Protein AF-X1NA66-F1 (afdb_monomer_lite)

Structure (mmCIF, N/CA/C/O backbone):
data_AF-X1NA66-F1
#
_entry.id   AF-X1NA66-F1
#
loop_
_atom_site.group_PDB
_atom_site.id
_atom_site.type_symbol
_atom_site.label_atom_id
_atom_site.label_alt_id
_atom_site.label_comp_id
_atom_site.label_asym_id
_atom_site.label_entity_id
_atom_site.label_seq_id
_atom_site.pdbx_PDB_ins_code
_atom_site.Cartn_x
_atom_site.Cartn_y
_atom_site.Cartn_z
_atom_site.occupancy
_atom_site.B_iso_or_equiv
_atom_site.auth_seq_id
_atom_site.auth_comp_id
_atom_site.auth_asym_id
_atom_site.auth_atom_id
_atom_site.pdbx_PDB_model_num
ATOM 1 N N . SER A 1 1 ? 13.150 -11.182 -13.756 1.00 59.06 1 SER A N 1
ATOM 2 C CA . SER A 1 1 ? 11.764 -10.980 -13.288 1.00 59.06 1 SER A CA 1
ATOM 3 C C . SER A 1 1 ? 11.403 -9.507 -13.415 1.00 59.06 1 SER A C 1
ATOM 5 O O . SER A 1 1 ? 12.248 -8.655 -13.150 1.00 59.06 1 SER A O 1
ATOM 7 N N . MET A 1 2 ? 10.195 -9.202 -13.898 1.00 68.19 2 MET A N 1
ATOM 8 C CA . MET A 1 2 ? 9.676 -7.828 -13.938 1.00 68.19 2 MET A CA 1
ATOM 9 C C . MET A 1 2 ? 9.416 -7.377 -12.497 1.00 68.19 2 MET A C 1
ATOM 11 O O . MET A 1 2 ? 8.946 -8.183 -11.693 1.00 68.19 2 MET A O 1
ATOM 15 N N . TYR A 1 3 ? 9.776 -6.140 -12.162 1.00 72.19 3 TYR A N 1
ATOM 16 C CA . TYR A 1 3 ? 9.667 -5.623 -10.798 1.00 72.19 3 TYR A CA 1
ATOM 17 C C . TYR A 1 3 ? 8.354 -4.864 -10.578 1.00 72.19 3 TYR A C 1
ATOM 19 O O . TYR A 1 3 ? 7.896 -4.150 -11.474 1.00 72.19 3 TYR A O 1
ATOM 27 N N . GLY A 1 4 ? 7.770 -5.025 -9.390 1.00 85.69 4 GLY A N 1
ATOM 28 C CA . GLY A 1 4 ? 6.508 -4.422 -8.991 1.00 85.69 4 GLY A CA 1
ATOM 29 C C . GLY A 1 4 ? 6.552 -3.899 -7.558 1.00 85.69 4 GLY A C 1
ATOM 30 O O . GLY A 1 4 ? 7.169 -4.501 -6.679 1.00 85.69 4 GLY A O 1
ATOM 31 N N . ILE A 1 5 ? 5.885 -2.773 -7.324 1.00 89.06 5 ILE A N 1
ATOM 32 C CA . ILE A 1 5 ? 5.639 -2.224 -5.991 1.00 89.06 5 ILE A CA 1
ATOM 33 C C . ILE A 1 5 ? 4.157 -2.024 -5.766 1.00 89.06 5 ILE A C 1
ATOM 35 O O . ILE A 1 5 ? 3.424 -1.599 -6.662 1.00 89.06 5 ILE A O 1
ATOM 39 N N . ALA A 1 6 ? 3.761 -2.235 -4.521 1.00 92.50 6 ALA A N 1
ATOM 40 C CA . ALA A 1 6 ? 2.607 -1.571 -3.960 1.00 92.50 6 ALA A CA 1
ATOM 41 C C . ALA A 1 6 ? 3.093 -0.508 -2.969 1.00 92.50 6 ALA A C 1
ATOM 43 O O . ALA A 1 6 ? 4.093 -0.698 -2.274 1.00 92.50 6 ALA A O 1
ATOM 44 N N . PHE A 1 7 ? 2.409 0.625 -2.901 1.00 93.00 7 PHE A N 1
ATOM 45 C CA . PHE A 1 7 ? 2.719 1.666 -1.929 1.00 93.00 7 PHE A CA 1
ATOM 46 C C . PHE A 1 7 ? 1.456 2.386 -1.483 1.00 93.00 7 PHE A C 1
ATOM 48 O O . PHE A 1 7 ? 0.508 2.550 -2.248 1.00 93.00 7 PHE A O 1
ATOM 55 N N . ALA A 1 8 ? 1.452 2.814 -0.228 1.00 94.12 8 ALA A N 1
ATOM 56 C CA . ALA A 1 8 ? 0.382 3.599 0.354 1.00 94.12 8 ALA A CA 1
ATOM 57 C C . ALA A 1 8 ? 0.768 5.076 0.394 1.00 94.12 8 ALA A C 1
ATOM 59 O O . ALA A 1 8 ? 1.911 5.435 0.694 1.00 94.12 8 ALA A O 1
ATOM 60 N N . THR A 1 9 ? -0.213 5.924 0.130 1.00 93.50 9 THR A N 1
ATOM 61 C CA . THR A 1 9 ? -0.151 7.366 0.330 1.00 93.50 9 THR A CA 1
ATOM 62 C C . THR A 1 9 ? -1.259 7.804 1.287 1.00 93.50 9 THR A C 1
ATOM 64 O O . THR A 1 9 ? -2.084 7.008 1.734 1.00 93.50 9 THR A O 1
ATOM 67 N N . GLU A 1 10 ? -1.328 9.102 1.567 1.00 91.19 10 GLU A N 1
ATOM 68 C CA . GLU A 1 10 ? -2.391 9.710 2.381 1.00 91.19 10 GLU A CA 1
ATOM 69 C C . GLU A 1 10 ? -3.817 9.460 1.861 1.00 91.19 10 GLU A C 1
ATOM 71 O O . GLU A 1 10 ? -4.769 9.584 2.628 1.00 91.19 10 GLU A O 1
ATOM 76 N N . ASN A 1 11 ? -3.984 9.126 0.577 1.00 93.31 11 ASN A N 1
ATOM 77 C CA . ASN A 1 11 ? -5.296 9.006 -0.057 1.00 93.31 11 ASN A CA 1
ATOM 78 C C . ASN A 1 11 ? -5.594 7.631 -0.664 1.00 93.31 11 ASN A C 1
ATOM 80 O O . ASN A 1 11 ? -6.704 7.423 -1.156 1.00 93.31 11 ASN A O 1
ATOM 84 N N . GLY A 1 12 ? -4.657 6.688 -0.667 1.00 95.12 12 GLY A N 1
ATOM 85 C CA . GLY A 1 12 ? -4.918 5.374 -1.241 1.00 95.12 12 GLY A CA 1
ATOM 86 C C . GLY A 1 12 ? -3.736 4.424 -1.215 1.00 95.12 12 GLY A C 1
ATOM 87 O O . GLY A 1 12 ? -2.648 4.767 -0.762 1.00 95.12 12 GLY A O 1
ATOM 88 N N . ILE A 1 13 ? -3.963 3.229 -1.750 1.00 95.75 13 ILE A N 1
ATOM 89 C CA . ILE A 1 13 ? -2.901 2.278 -2.087 1.00 95.75 13 ILE A CA 1
ATOM 90 C C . ILE A 1 13 ? -2.802 2.228 -3.604 1.00 95.75 13 ILE A C 1
ATOM 92 O O . ILE A 1 13 ? -3.812 2.252 -4.314 1.00 95.75 13 ILE A O 1
ATOM 96 N N . TYR A 1 14 ? -1.574 2.182 -4.091 1.00 95.38 14 TYR A N 1
ATOM 97 C CA . TYR A 1 14 ? -1.226 2.229 -5.496 1.00 95.38 14 TYR A CA 1
ATOM 98 C C . TYR A 1 14 ? -0.339 1.043 -5.853 1.00 95.38 14 TYR A C 1
ATOM 100 O O . TYR A 1 14 ? 0.474 0.602 -5.044 1.00 95.38 14 TYR A O 1
ATOM 108 N N . ALA A 1 15 ? -0.474 0.570 -7.087 1.00 94.50 15 ALA A N 1
ATOM 109 C CA . ALA A 1 15 ? 0.391 -0.423 -7.701 1.00 94.50 15 ALA A CA 1
ATOM 110 C C . ALA A 1 15 ? 1.192 0.205 -8.846 1.00 94.50 15 ALA A C 1
ATOM 112 O O . ALA A 1 15 ? 0.677 1.030 -9.608 1.00 94.50 15 ALA A O 1
ATOM 113 N N . TRP A 1 16 ? 2.443 -0.213 -9.002 1.00 92.62 16 TRP A N 1
ATOM 114 C CA . TRP A 1 16 ? 3.280 0.133 -10.147 1.00 92.62 16 TRP A CA 1
ATOM 115 C C . TRP A 1 16 ? 4.205 -1.033 -10.509 1.00 92.62 16 TRP A C 1
ATOM 117 O O . TRP A 1 16 ? 4.652 -1.767 -9.634 1.00 92.62 16 TRP A O 1
ATOM 127 N N . TYR A 1 17 ? 4.519 -1.193 -11.791 1.00 89.56 17 TYR A N 1
ATOM 128 C CA . TYR A 1 17 ? 5.513 -2.144 -12.293 1.00 89.56 17 TYR A CA 1
ATOM 129 C C . TYR A 1 17 ? 6.201 -1.578 -13.540 1.00 89.56 17 TYR A C 1
ATOM 131 O O . TYR A 1 17 ? 5.682 -0.647 -14.145 1.00 89.56 17 TYR A O 1
ATOM 139 N N . GLU A 1 18 ? 7.340 -2.147 -13.950 1.00 79.38 18 GLU A N 1
ATOM 140 C CA . GLU A 1 18 ? 8.254 -1.573 -14.968 1.00 79.38 18 GLU A CA 1
ATOM 141 C C . GLU A 1 18 ? 7.643 -1.188 -16.331 1.00 79.38 18 GLU A C 1
ATOM 143 O O . GLU A 1 18 ? 8.247 -0.406 -17.057 1.00 79.38 18 GLU A O 1
ATOM 148 N N . ASN A 1 19 ? 6.443 -1.664 -16.666 1.00 83.06 19 ASN A N 1
ATOM 149 C CA . ASN A 1 19 ? 5.750 -1.336 -17.918 1.00 83.06 19 ASN A CA 1
ATOM 150 C C . ASN A 1 19 ? 4.552 -0.385 -17.733 1.00 83.06 19 ASN A C 1
ATOM 152 O O . ASN A 1 19 ? 3.835 -0.103 -18.692 1.00 83.06 19 ASN A O 1
ATOM 156 N N . LEU A 1 20 ? 4.299 0.092 -16.513 1.00 85.56 20 LEU A N 1
ATOM 157 C CA . LEU A 1 20 ? 3.304 1.125 -16.242 1.00 85.56 20 LEU A CA 1
ATOM 158 C C . LEU A 1 20 ? 3.953 2.503 -16.343 1.00 85.56 20 LEU A C 1
ATOM 160 O O . LEU A 1 20 ? 4.886 2.820 -15.609 1.00 85.56 20 LEU A O 1
ATOM 164 N N . SER A 1 21 ? 3.401 3.365 -17.195 1.00 84.88 21 SER A N 1
ATOM 165 C CA . SER A 1 21 ? 3.846 4.760 -17.308 1.00 84.88 21 SER A CA 1
ATOM 166 C C . SER A 1 21 ? 3.556 5.581 -16.048 1.00 84.88 21 SER A C 1
ATOM 168 O O . SER A 1 21 ? 4.287 6.517 -15.740 1.00 84.88 21 SER A O 1
ATOM 170 N N . LYS A 1 22 ? 2.506 5.223 -15.299 1.00 90.31 22 LYS A N 1
ATOM 171 C CA . LYS A 1 22 ? 2.127 5.858 -14.033 1.00 90.31 22 LYS A CA 1
ATOM 172 C C . LYS A 1 22 ? 1.569 4.840 -13.036 1.00 90.31 22 LYS A C 1
ATOM 174 O O . LYS A 1 22 ? 0.997 3.835 -13.465 1.00 90.31 22 LYS A O 1
ATOM 179 N N . PRO A 1 23 ? 1.692 5.084 -11.720 1.00 93.06 23 PRO A N 1
ATOM 180 C CA . PRO A 1 23 ? 1.052 4.244 -10.714 1.00 93.06 23 PRO A CA 1
ATOM 181 C C . PRO A 1 23 ? -0.473 4.207 -10.876 1.00 93.06 23 PRO A C 1
ATOM 183 O O . PRO A 1 23 ? -1.104 5.220 -11.185 1.00 93.06 23 PRO A O 1
ATOM 186 N N . ARG A 1 24 ? -1.072 3.043 -10.626 1.00 94.81 24 ARG A N 1
ATOM 187 C CA . ARG A 1 24 ? -2.524 2.822 -10.640 1.00 94.81 24 ARG A CA 1
ATOM 188 C C . ARG A 1 24 ? -3.045 2.776 -9.207 1.00 94.81 24 ARG A C 1
ATOM 190 O O . ARG A 1 24 ? -2.520 2.008 -8.409 1.00 94.81 24 ARG A O 1
ATOM 197 N N . LYS A 1 25 ? -4.074 3.564 -8.879 1.00 94.88 25 LYS A N 1
ATOM 198 C CA . LYS A 1 25 ? -4.757 3.483 -7.576 1.00 94.88 25 LYS A CA 1
ATOM 199 C C . LYS A 1 25 ? -5.559 2.179 -7.525 1.00 94.88 25 LYS A C 1
ATOM 201 O O . LYS A 1 25 ? -6.388 1.963 -8.401 1.00 94.88 25 LYS A O 1
ATOM 206 N N . ILE A 1 26 ? -5.290 1.339 -6.532 1.00 94.81 26 ILE A N 1
ATOM 207 C CA . ILE A 1 26 ? -5.959 0.042 -6.317 1.00 94.81 26 ILE A CA 1
ATOM 208 C C . ILE A 1 26 ? -6.835 0.045 -5.059 1.00 94.81 26 ILE A C 1
ATOM 210 O O . ILE A 1 26 ? -7.681 -0.821 -4.886 1.00 94.81 26 ILE A O 1
ATOM 214 N N . PHE A 1 27 ? -6.669 1.043 -4.188 1.00 94.56 27 PHE A N 1
ATOM 215 C CA . PHE A 1 27 ? -7.509 1.228 -3.010 1.00 94.56 27 PHE A CA 1
ATOM 216 C C . PHE A 1 27 ? -7.708 2.710 -2.704 1.00 94.56 27 PHE A C 1
ATOM 218 O O . PHE A 1 27 ? -6.756 3.493 -2.772 1.00 94.56 27 PHE A O 1
ATOM 225 N N . ASP A 1 28 ? -8.932 3.095 -2.342 1.00 93.31 28 ASP A N 1
ATOM 226 C CA . ASP A 1 28 ? -9.291 4.475 -2.018 1.00 93.31 28 ASP A CA 1
ATOM 227 C C . ASP A 1 28 ? -9.535 4.657 -0.513 1.00 93.31 28 ASP A C 1
ATOM 229 O O . ASP A 1 28 ? -10.497 4.130 0.041 1.00 93.31 28 ASP A O 1
ATOM 233 N N . LEU A 1 29 ? -8.670 5.436 0.144 1.00 91.31 29 LEU A N 1
ATOM 234 C CA . LEU A 1 29 ? -8.791 5.777 1.567 1.00 91.31 29 LEU A CA 1
ATOM 235 C C . LEU A 1 29 ? -9.731 6.962 1.814 1.00 91.31 29 LEU A C 1
ATOM 237 O O . LEU A 1 29 ? -10.155 7.180 2.947 1.00 91.31 29 LEU A O 1
ATOM 241 N N . GLU A 1 30 ? -10.055 7.761 0.795 1.00 86.25 30 GLU A N 1
ATOM 242 C CA . GLU A 1 30 ? -10.844 8.989 0.977 1.00 86.25 30 GLU A CA 1
ATOM 243 C C . GLU A 1 30 ? -12.346 8.713 1.155 1.00 86.25 30 GLU A C 1
ATOM 245 O O . GLU A 1 30 ? -13.118 9.622 1.478 1.00 86.25 30 GLU A O 1
ATOM 250 N N . ARG A 1 31 ? -12.764 7.451 1.001 1.00 79.31 31 ARG A N 1
ATOM 251 C CA . ARG A 1 31 ? -14.160 7.006 1.046 1.00 79.31 31 ARG A CA 1
ATOM 252 C C . ARG A 1 31 ? -14.383 5.939 2.121 1.00 79.31 31 ARG A C 1
ATOM 254 O O . ARG A 1 31 ? -13.483 5.198 2.506 1.00 79.31 31 ARG A O 1
ATOM 261 N N . GLY A 1 32 ? -15.625 5.849 2.597 1.00 83.94 32 GLY A N 1
ATOM 262 C CA . GLY A 1 32 ? -16.059 4.800 3.523 1.00 83.94 32 GLY A CA 1
ATOM 263 C C . GLY A 1 32 ? -15.383 4.851 4.898 1.00 83.94 32 GLY A C 1
ATOM 264 O O . GLY A 1 32 ? -14.976 5.910 5.380 1.00 83.94 32 GLY A O 1
ATOM 265 N N . LYS A 1 33 ? -15.276 3.685 5.547 1.00 89.69 33 LYS A N 1
ATOM 266 C CA . LYS A 1 33 ? -14.807 3.549 6.940 1.00 89.69 33 LYS A CA 1
ATOM 267 C C . LYS A 1 33 ? -13.330 3.901 7.160 1.00 89.69 33 LYS A C 1
ATOM 269 O O . LYS A 1 33 ? -12.905 4.098 8.296 1.00 89.69 33 LYS A O 1
ATOM 274 N N . PHE A 1 34 ? -12.552 3.996 6.084 1.00 92.44 34 PHE A N 1
ATOM 275 C CA . PHE A 1 34 ? -11.129 4.327 6.137 1.00 92.44 34 PHE A CA 1
ATOM 276 C C . PHE A 1 34 ? -10.847 5.820 5.965 1.00 92.44 34 PHE A C 1
ATOM 278 O O . PHE A 1 34 ? -9.694 6.243 6.043 1.00 92.44 34 PHE A O 1
ATOM 285 N N . ARG A 1 35 ? -11.888 6.642 5.798 1.00 89.81 35 ARG A N 1
ATOM 286 C CA . ARG A 1 35 ? -11.740 8.092 5.694 1.00 89.81 35 ARG A CA 1
ATOM 287 C C . ARG A 1 35 ? -10.966 8.641 6.898 1.00 89.81 35 ARG A C 1
ATOM 289 O O . ARG A 1 35 ? -11.320 8.373 8.044 1.00 89.81 35 ARG A O 1
ATOM 296 N N . ARG A 1 36 ? -9.926 9.443 6.627 1.00 87.00 36 ARG A N 1
ATOM 297 C CA . ARG A 1 36 ? -8.985 10.026 7.616 1.00 87.00 36 ARG A CA 1
ATOM 298 C C . ARG A 1 36 ? -8.100 9.010 8.351 1.00 87.00 36 ARG A C 1
ATOM 300 O O . ARG A 1 36 ? -7.363 9.402 9.254 1.00 87.00 36 ARG A O 1
ATOM 307 N N . LYS A 1 37 ? -8.147 7.724 7.999 1.00 90.12 37 LYS A N 1
ATOM 308 C CA . LYS A 1 37 ? -7.188 6.742 8.508 1.00 90.12 37 LYS A CA 1
ATOM 309 C C . LYS A 1 37 ? -5.859 6.896 7.775 1.00 90.12 37 LYS A C 1
ATOM 311 O O . LYS A 1 37 ? -5.819 7.273 6.607 1.00 90.12 37 LYS A O 1
ATOM 316 N N . ARG A 1 38 ? -4.769 6.587 8.473 1.00 91.19 38 ARG A N 1
ATOM 317 C CA . ARG A 1 38 ? -3.420 6.560 7.910 1.00 91.19 38 ARG A CA 1
ATOM 318 C C . ARG A 1 38 ? -2.959 5.116 7.826 1.00 91.19 38 ARG A C 1
ATOM 320 O O . ARG A 1 38 ? -2.963 4.418 8.839 1.00 91.19 38 ARG A O 1
ATOM 327 N N . ILE A 1 39 ? -2.522 4.700 6.642 1.00 93.31 39 ILE A N 1
ATOM 328 C CA . ILE A 1 39 ? -1.858 3.409 6.479 1.00 93.31 39 ILE A CA 1
ATOM 329 C C . ILE A 1 39 ? -0.454 3.511 7.066 1.00 93.31 39 ILE A C 1
ATOM 331 O O . ILE A 1 39 ? 0.328 4.371 6.654 1.00 93.31 39 ILE A O 1
ATOM 335 N N . THR A 1 40 ? -0.161 2.650 8.037 1.00 91.31 40 THR A N 1
ATOM 336 C CA . THR A 1 40 ? 1.133 2.585 8.736 1.00 91.31 40 THR A CA 1
ATOM 337 C C . THR A 1 40 ? 2.042 1.485 8.203 1.00 91.31 40 THR A C 1
ATOM 339 O O . THR A 1 40 ? 3.210 1.419 8.574 1.00 91.31 40 THR A O 1
ATOM 342 N N . GLY A 1 41 ? 1.535 0.629 7.320 1.00 91.12 41 GLY A N 1
ATOM 343 C CA . GLY A 1 41 ? 2.310 -0.475 6.791 1.00 91.12 41 GLY A CA 1
ATOM 344 C C . GLY A 1 41 ? 1.590 -1.236 5.686 1.00 91.12 41 GLY A C 1
ATOM 345 O O . GLY A 1 41 ? 0.367 -1.157 5.550 1.00 91.12 41 GLY A O 1
ATOM 346 N N . LEU A 1 42 ? 2.377 -1.927 4.866 1.00 92.94 42 LEU A N 1
ATOM 347 C CA . LEU A 1 42 ? 1.931 -2.634 3.671 1.00 92.94 42 LEU A CA 1
ATOM 348 C C . LEU A 1 42 ? 2.800 -3.883 3.492 1.00 92.94 42 LEU A C 1
ATOM 350 O O . LEU A 1 42 ? 4.022 -3.808 3.613 1.00 92.94 42 LEU A O 1
ATOM 354 N N . ALA A 1 43 ? 2.181 -5.026 3.216 1.00 90.31 43 ALA A N 1
ATOM 355 C CA . ALA A 1 43 ? 2.882 -6.290 3.009 1.00 90.31 43 ALA A CA 1
ATOM 356 C C . ALA A 1 43 ? 2.079 -7.216 2.091 1.00 90.31 43 ALA A C 1
ATOM 358 O O . ALA A 1 43 ? 0.880 -7.039 1.908 1.00 90.31 43 ALA A O 1
ATOM 359 N N . LEU A 1 44 ? 2.741 -8.217 1.527 1.00 87.00 44 LEU A N 1
ATOM 360 C CA . LEU A 1 44 ? 2.159 -9.290 0.737 1.00 87.00 44 LEU A CA 1
ATOM 361 C C . LEU A 1 44 ? 2.268 -10.624 1.498 1.00 87.00 44 LEU A C 1
ATOM 363 O O . LEU A 1 44 ? 3.296 -11.304 1.500 1.00 87.00 44 LEU A O 1
ATOM 367 N N . VAL A 1 45 ? 1.171 -11.039 2.115 1.00 83.81 45 VAL A N 1
ATOM 368 C CA . VAL A 1 45 ? 1.128 -12.252 2.940 1.00 83.81 45 VAL A CA 1
ATOM 369 C C . VAL A 1 45 ? 0.318 -13.310 2.210 1.00 83.81 45 VAL A C 1
ATOM 371 O O . VAL A 1 45 ? -0.820 -13.050 1.837 1.00 83.81 45 VAL A O 1
ATOM 374 N N . GLU A 1 46 ? 0.915 -14.481 1.968 1.00 83.81 46 GLU A N 1
ATOM 375 C CA . GLU A 1 46 ? 0.249 -15.618 1.299 1.00 83.81 46 GLU A CA 1
ATOM 376 C C . GLU A 1 46 ? -0.427 -15.235 -0.029 1.00 83.81 46 GLU A C 1
ATOM 378 O O . GLU A 1 46 ? -1.501 -15.710 -0.387 1.00 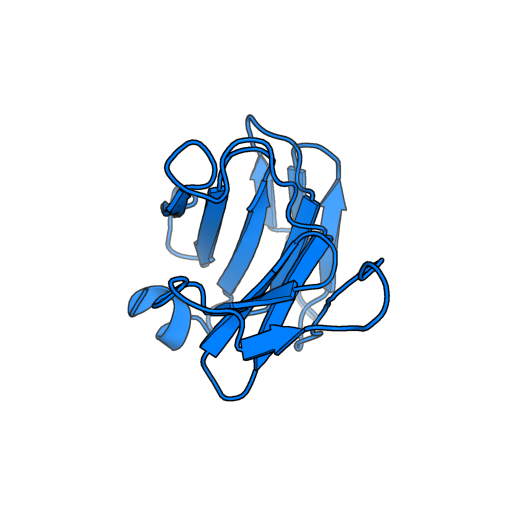83.81 46 GLU A O 1
ATOM 383 N N . GLY A 1 47 ? 0.206 -14.319 -0.761 1.00 84.75 47 GLY A N 1
ATOM 384 C CA . GLY A 1 47 ? -0.301 -13.828 -2.032 1.00 84.75 47 GLY A CA 1
ATOM 385 C C . GLY A 1 47 ? -1.464 -12.831 -1.946 1.00 84.75 47 GLY A C 1
ATOM 386 O O . GLY A 1 47 ? -2.104 -12.550 -2.955 1.00 84.75 47 GLY A O 1
ATOM 387 N N . LYS A 1 48 ? -1.728 -12.269 -0.768 1.00 89.06 48 LYS A N 1
ATOM 388 C CA . LYS A 1 48 ? -2.720 -11.211 -0.564 1.00 89.06 48 LYS A CA 1
ATOM 389 C C . LYS A 1 48 ? -2.023 -9.925 -0.175 1.00 89.06 48 LYS A C 1
ATOM 391 O O . LYS A 1 48 ? -1.173 -9.925 0.721 1.00 89.06 48 LYS A O 1
ATOM 396 N N . LEU A 1 49 ? -2.383 -8.824 -0.827 1.00 92.62 49 LEU A N 1
ATOM 397 C CA . LEU A 1 49 ? -1.876 -7.524 -0.418 1.00 92.62 49 LEU A CA 1
ATOM 398 C C . LEU A 1 49 ? -2.640 -7.074 0.830 1.00 92.62 49 LEU A C 1
ATOM 400 O O . LEU A 1 49 ? -3.865 -6.956 0.822 1.00 92.62 49 LEU A O 1
ATOM 404 N N . VAL A 1 50 ? -1.912 -6.820 1.912 1.00 94.62 50 VAL A N 1
ATOM 405 C CA . VAL A 1 50 ? -2.475 -6.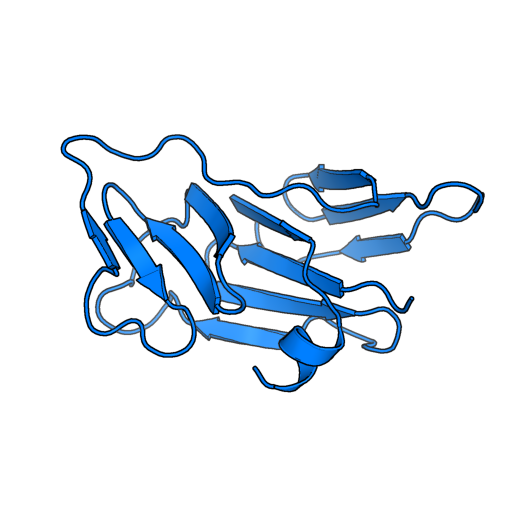400 3.194 1.00 94.62 50 VAL A CA 1
ATOM 406 C C . VAL A 1 50 ? -1.912 -5.055 3.621 1.00 94.62 50 VAL A C 1
ATOM 408 O O . VAL A 1 50 ? -0.751 -4.735 3.361 1.00 94.62 50 VAL A O 1
ATOM 411 N N . PHE A 1 51 ? -2.731 -4.265 4.308 1.00 95.12 51 PHE A N 1
ATOM 412 C CA . PHE A 1 51 ? -2.337 -2.975 4.862 1.00 95.12 51 PHE A CA 1
ATOM 413 C C . PHE A 1 51 ? -2.729 -2.865 6.330 1.00 95.12 51 PHE A C 1
ATOM 415 O O . PHE A 1 51 ? -3.763 -3.385 6.748 1.00 95.12 51 PHE A O 1
ATOM 422 N N . SER A 1 52 ? -1.920 -2.151 7.109 1.00 94.50 52 SER A N 1
ATOM 423 C CA . SER A 1 52 ? -2.233 -1.837 8.501 1.00 94.50 52 SER A CA 1
ATOM 424 C C . SER A 1 52 ? -2.719 -0.403 8.659 1.00 94.50 52 SER A C 1
ATOM 426 O O . SER A 1 52 ? -2.156 0.533 8.087 1.00 94.50 52 SER A O 1
ATOM 428 N N . THR A 1 53 ? -3.738 -0.210 9.491 1.00 93.06 53 THR A N 1
ATOM 429 C CA . THR A 1 53 ? -4.191 1.109 9.946 1.00 93.06 53 THR A CA 1
ATOM 430 C C . THR A 1 53 ? -4.558 1.044 11.425 1.00 93.06 53 THR A C 1
ATOM 432 O O . THR A 1 53 ? -5.423 0.272 11.837 1.00 93.06 53 THR A O 1
ATOM 435 N N . GLY A 1 54 ? -3.930 1.886 12.248 1.00 90.06 54 GLY A N 1
ATOM 436 C CA . GLY A 1 54 ? -4.103 1.817 13.699 1.00 90.06 54 GLY A CA 1
ATOM 437 C C . GLY A 1 54 ? -3.635 0.462 14.232 1.00 90.06 54 GLY A C 1
ATOM 438 O O . GLY A 1 54 ? -2.455 0.141 14.124 1.00 90.06 54 GLY A O 1
ATOM 439 N N . ARG A 1 55 ? -4.550 -0.325 14.802 1.00 91.50 55 ARG A N 1
ATOM 440 C CA . ARG A 1 55 ? -4.273 -1.658 15.370 1.00 91.50 55 ARG A CA 1
ATOM 441 C C . ARG A 1 55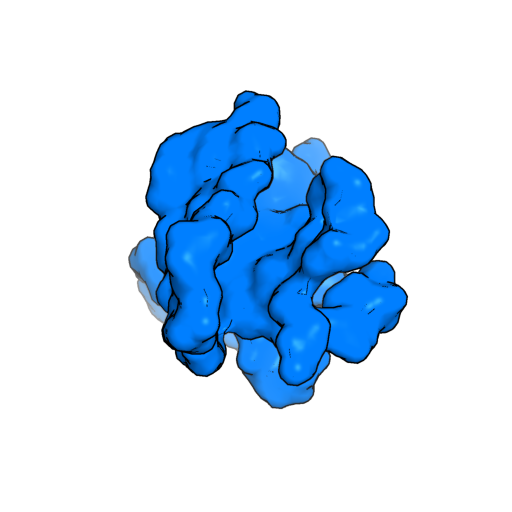 ? -4.699 -2.823 14.469 1.00 91.50 55 ARG A C 1
ATOM 443 O O . ARG A 1 55 ? -4.570 -3.974 14.862 1.00 91.50 55 ARG A O 1
ATOM 450 N N . GLU A 1 56 ? -5.249 -2.529 13.297 1.00 95.06 56 GLU A N 1
ATOM 451 C CA . GLU A 1 56 ? -5.931 -3.504 12.446 1.00 95.06 56 GLU A CA 1
ATOM 452 C C . GLU A 1 56 ? -5.162 -3.721 11.143 1.00 95.06 56 GLU A C 1
ATOM 454 O O . GLU A 1 56 ? -4.582 -2.779 10.592 1.00 95.06 56 GLU A O 1
ATOM 459 N N . ILE A 1 57 ? -5.188 -4.957 10.647 1.00 94.12 57 ILE A N 1
ATOM 460 C CA . ILE A 1 57 ? -4.648 -5.360 9.347 1.00 94.12 57 ILE A CA 1
ATOM 461 C C . ILE A 1 57 ? -5.813 -5.791 8.462 1.00 94.12 57 ILE A C 1
ATOM 463 O O . ILE A 1 57 ? -6.629 -6.611 8.871 1.00 94.12 57 ILE A O 1
ATOM 467 N N . TYR A 1 58 ? -5.869 -5.265 7.244 1.00 95.50 58 TYR A N 1
ATOM 468 C CA . TYR A 1 58 ? -6.924 -5.519 6.268 1.00 95.50 58 TYR A CA 1
ATOM 469 C C . TYR A 1 58 ? -6.344 -6.064 4.972 1.00 95.50 58 TYR A C 1
ATOM 471 O O . TYR A 1 58 ? -5.235 -5.698 4.583 1.00 95.50 58 TYR A O 1
ATOM 479 N N . GLN A 1 59 ? -7.126 -6.885 4.278 1.00 94.31 59 GLN A N 1
ATOM 480 C CA . GLN A 1 59 ? -6.860 -7.254 2.894 1.00 94.31 59 GLN A CA 1
ATOM 481 C C . GLN A 1 59 ? -7.292 -6.113 1.958 1.00 94.31 59 GLN A C 1
ATOM 483 O O . GLN A 1 59 ? -8.372 -5.553 2.138 1.00 94.31 59 GLN A O 1
ATOM 488 N N . VAL A 1 60 ? -6.475 -5.768 0.958 1.00 93.81 60 VAL A N 1
ATOM 489 C CA . VAL A 1 60 ? -6.785 -4.691 -0.000 1.00 93.81 60 VAL A CA 1
ATOM 490 C C . VAL A 1 60 ? -8.005 -5.029 -0.855 1.00 93.81 60 VAL A C 1
ATOM 492 O O . VAL A 1 60 ? -8.888 -4.191 -1.025 1.00 93.81 60 VAL A O 1
ATOM 495 N N . GLU A 1 61 ? -8.074 -6.258 -1.356 1.00 91.38 61 GLU A N 1
ATOM 496 C CA . GLU A 1 61 ? -9.111 -6.732 -2.276 1.00 91.38 61 GLU A CA 1
ATOM 497 C C . GLU A 1 61 ? -10.465 -6.930 -1.577 1.00 91.38 61 GLU A C 1
ATOM 499 O O . GLU A 1 61 ? -11.514 -6.828 -2.209 1.00 91.38 61 GLU A O 1
ATOM 504 N N . ASN A 1 62 ? -10.460 -7.184 -0.262 1.00 90.88 62 ASN A N 1
ATOM 505 C CA . ASN A 1 62 ? -11.674 -7.318 0.541 1.00 90.88 62 ASN A CA 1
ATOM 506 C C . ASN A 1 62 ? -11.506 -6.696 1.943 1.00 90.88 62 ASN A C 1
ATOM 508 O O . ASN A 1 62 ? -11.270 -7.404 2.924 1.00 90.88 62 ASN A O 1
ATOM 512 N N . PRO A 1 63 ? -11.649 -5.367 2.071 1.00 92.00 63 PRO A N 1
ATOM 513 C CA . PRO A 1 63 ? -11.334 -4.645 3.299 1.00 92.00 63 PRO A CA 1
ATOM 514 C C . PRO A 1 63 ? -12.534 -4.533 4.259 1.00 92.00 63 PRO A C 1
ATOM 516 O O . PRO A 1 63 ? -12.573 -3.624 5.095 1.00 92.00 63 PRO A O 1
ATOM 519 N N . GLN A 1 64 ? -13.547 -5.403 4.144 1.00 91.12 64 GLN A N 1
ATOM 520 C CA . GLN A 1 64 ? -14.785 -5.316 4.937 1.00 91.12 64 GLN A CA 1
ATOM 521 C C . GLN A 1 64 ? -14.560 -5.589 6.425 1.00 91.12 64 GLN A C 1
ATOM 523 O O . GLN A 1 64 ? -15.102 -4.865 7.260 1.00 91.12 64 GLN A O 1
ATOM 528 N N . GLU A 1 65 ? -13.670 -6.519 6.762 1.00 92.44 65 GLU A N 1
ATOM 529 C CA . GLU A 1 65 ? -13.315 -6.880 8.138 1.00 92.44 65 GLU A CA 1
ATOM 530 C C . GLU A 1 65 ? -11.792 -7.009 8.282 1.00 92.44 65 GLU A C 1
ATOM 532 O O . GLU A 1 65 ? -11.105 -7.289 7.292 1.00 92.44 65 GLU A O 1
ATOM 537 N N . PRO A 1 66 ? -11.229 -6.736 9.473 1.00 92.56 66 PRO A N 1
ATOM 538 C CA . PRO A 1 66 ? -9.802 -6.914 9.694 1.00 92.56 66 PRO A CA 1
ATOM 539 C C . PRO A 1 66 ? -9.448 -8.406 9.698 1.00 92.56 66 PRO A C 1
ATOM 541 O O . PRO A 1 66 ? -10.114 -9.209 10.343 1.00 92.56 66 PRO A O 1
ATOM 544 N N . LEU A 1 67 ? -8.352 -8.764 9.030 1.00 91.69 67 LEU A N 1
ATOM 545 C CA . LEU A 1 67 ? -7.751 -10.098 9.115 1.00 91.69 67 LEU A CA 1
ATOM 546 C C . LEU A 1 67 ? -7.169 -10.353 10.508 1.00 91.69 67 LEU A C 1
ATOM 548 O O . LEU A 1 67 ? -7.245 -11.456 11.036 1.00 91.69 67 LEU A O 1
ATOM 552 N N . ILE A 1 68 ? -6.537 -9.322 11.076 1.00 89.88 68 ILE A N 1
ATOM 553 C CA . ILE A 1 68 ? -5.881 -9.365 12.383 1.00 89.88 68 ILE A CA 1
ATOM 554 C C . ILE A 1 68 ? -6.171 -8.050 13.100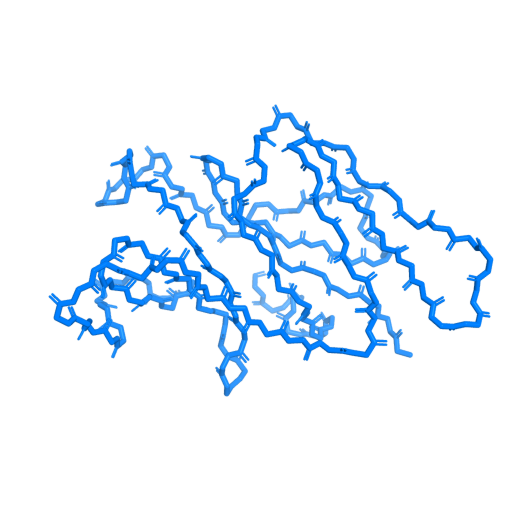 1.00 89.88 68 ILE A C 1
ATOM 556 O O . ILE A 1 68 ? -6.069 -6.971 12.512 1.00 89.88 68 ILE A O 1
ATOM 560 N N . THR A 1 69 ? -6.480 -8.145 14.391 1.00 90.38 69 THR A N 1
ATOM 561 C CA . THR A 1 69 ? -6.545 -7.000 15.302 1.00 90.38 69 THR A CA 1
ATOM 562 C C . THR A 1 69 ? -5.509 -7.200 16.399 1.00 90.38 69 THR A C 1
ATOM 564 O O . THR A 1 69 ? -5.542 -8.200 17.106 1.00 90.38 69 THR A O 1
ATOM 567 N N . SER A 1 70 ? -4.575 -6.263 16.519 1.00 82.12 70 SER A N 1
ATOM 568 C CA . SER A 1 70 ? -3.584 -6.216 17.593 1.00 82.12 70 SER A CA 1
ATOM 569 C C . SER A 1 70 ? -4.150 -5.490 18.817 1.00 82.12 70 SER A C 1
ATOM 571 O O . SER A 1 70 ? -4.991 -4.595 18.691 1.00 82.12 70 SER A O 1
ATOM 573 N N . ASP A 1 71 ? -3.626 -5.795 20.002 1.00 81.62 71 ASP A N 1
ATOM 574 C CA . ASP A 1 71 ? -3.959 -5.073 21.236 1.00 81.62 71 ASP A CA 1
ATOM 575 C C . ASP A 1 71 ? -3.453 -3.621 21.217 1.00 81.62 71 ASP A C 1
ATOM 577 O O . ASP A 1 71 ? -3.968 -2.756 21.929 1.00 81.62 71 ASP A O 1
ATOM 581 N N . ARG A 1 72 ? -2.434 -3.332 20.394 1.00 77.94 72 ARG A N 1
ATOM 582 C CA . ARG A 1 72 ? -1.801 -2.010 20.265 1.00 77.94 72 ARG A CA 1
ATOM 583 C C . ARG A 1 72 ? -1.629 -1.600 18.807 1.00 77.94 72 ARG A C 1
ATOM 585 O O . ARG A 1 72 ? -1.544 -2.438 17.911 1.00 77.94 72 ARG A O 1
ATOM 592 N N . SER A 1 73 ? -1.525 -0.291 18.584 1.00 77.00 73 SER A N 1
ATOM 593 C CA . SER A 1 73 ? -1.273 0.273 17.257 1.00 77.00 73 SER A CA 1
ATOM 594 C C . SER A 1 73 ? 0.030 -0.248 16.650 1.00 77.00 73 SER A C 1
ATOM 596 O O . SER A 1 73 ? 1.082 -0.225 17.292 1.00 77.00 73 SER A O 1
ATOM 598 N N . LEU A 1 74 ? -0.048 -0.667 15.390 1.00 70.69 74 LEU A N 1
ATOM 599 C CA . LEU A 1 74 ? 1.084 -1.133 14.603 1.00 70.69 74 LEU A CA 1
ATOM 600 C C . LEU A 1 74 ? 1.924 0.065 14.151 1.00 70.69 74 LEU A C 1
ATOM 602 O O . LEU A 1 74 ? 1.424 0.954 13.456 1.00 70.69 74 LEU A O 1
ATOM 606 N N . GLN A 1 75 ? 3.199 0.072 14.548 1.00 68.88 75 GLN A N 1
ATOM 607 C CA . GLN A 1 75 ? 4.153 1.136 14.208 1.00 68.88 75 GLN A CA 1
ATOM 608 C C . GLN A 1 75 ? 4.666 1.018 12.768 1.00 68.88 75 GLN A C 1
ATOM 610 O O . GLN A 1 75 ? 4.856 2.031 12.103 1.00 68.88 75 GLN A O 1
ATOM 615 N N . ALA A 1 76 ? 4.860 -0.211 12.283 1.00 68.81 76 ALA A N 1
ATOM 616 C CA . ALA A 1 76 ? 5.241 -0.511 10.909 1.00 68.81 76 ALA A CA 1
ATOM 617 C C . ALA A 1 76 ? 4.792 -1.931 10.530 1.00 68.81 76 ALA A C 1
ATOM 619 O O . ALA A 1 76 ? 4.737 -2.818 11.381 1.00 68.81 76 ALA A O 1
ATOM 620 N N . LEU A 1 77 ? 4.513 -2.142 9.244 1.00 68.56 77 LEU A N 1
ATOM 621 C CA . LEU A 1 77 ? 4.360 -3.456 8.617 1.00 68.56 77 LEU A CA 1
ATOM 622 C C . LEU A 1 77 ? 5.097 -3.400 7.278 1.00 68.56 77 LEU A C 1
ATOM 624 O O . LEU A 1 77 ? 4.836 -2.499 6.478 1.00 68.56 77 LEU A O 1
ATOM 628 N N . ALA A 1 78 ? 6.031 -4.323 7.063 1.00 66.81 78 ALA A N 1
ATOM 629 C CA . ALA A 1 78 ? 6.872 -4.348 5.876 1.00 66.81 78 ALA A CA 1
ATOM 630 C C . ALA A 1 78 ? 7.203 -5.785 5.473 1.00 66.81 78 ALA A C 1
ATOM 632 O O . ALA A 1 78 ? 7.308 -6.675 6.316 1.00 66.81 78 ALA A O 1
ATOM 633 N N . GLN A 1 79 ? 7.437 -5.978 4.179 1.00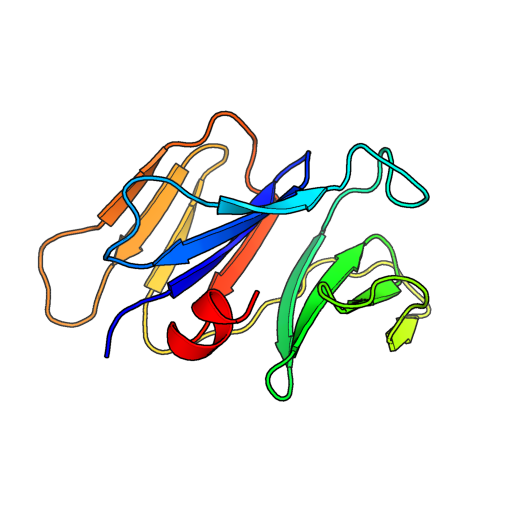 68.56 79 GLN A N 1
ATOM 634 C CA . GLN A 1 79 ? 8.004 -7.198 3.625 1.00 68.56 79 GLN A CA 1
ATOM 635 C C . GLN A 1 79 ? 9.107 -6.842 2.638 1.00 68.56 79 GLN A C 1
ATOM 637 O O . GLN A 1 79 ? 8.946 -5.957 1.795 1.00 68.56 79 GLN A O 1
ATOM 642 N N . SER A 1 80 ? 10.223 -7.557 2.747 1.00 54.97 80 SER A N 1
ATOM 643 C CA . SER A 1 80 ? 11.376 -7.393 1.872 1.00 54.97 80 SER A CA 1
ATOM 644 C C . SER A 1 80 ? 11.358 -8.445 0.767 1.00 54.97 80 SER A C 1
ATOM 646 O O . SER A 1 80 ? 11.108 -9.618 1.033 1.00 54.97 80 SER A O 1
ATOM 648 N N . GLY A 1 81 ? 11.646 -8.017 -0.461 1.00 65.75 81 GLY A N 1
ATOM 649 C CA . GLY A 1 81 ? 11.948 -8.891 -1.598 1.00 65.75 81 GLY A CA 1
ATOM 650 C C . GLY A 1 81 ? 13.412 -8.749 -2.029 1.00 65.75 81 GLY A C 1
ATOM 651 O O . GLY A 1 81 ? 14.243 -8.269 -1.261 1.00 65.75 81 GLY A O 1
ATOM 652 N N . ASP A 1 82 ? 13.715 -9.101 -3.282 1.00 67.00 82 ASP A N 1
ATOM 653 C CA . ASP A 1 82 ? 15.088 -9.144 -3.830 1.00 67.00 82 ASP A CA 1
ATOM 654 C C . ASP A 1 82 ? 15.654 -7.784 -4.298 1.00 67.00 82 ASP A C 1
ATOM 656 O O . ASP A 1 82 ? 16.745 -7.716 -4.869 1.00 67.00 82 ASP A O 1
ATOM 660 N N . SER A 1 83 ? 14.912 -6.685 -4.137 1.00 64.56 83 SER A N 1
ATOM 661 C CA . SER A 1 83 ? 15.310 -5.342 -4.596 1.00 64.56 83 SER A CA 1
ATOM 662 C C . SER A 1 83 ? 15.323 -4.335 -3.452 1.00 64.56 83 SER A C 1
ATOM 664 O O . SER A 1 83 ? 14.481 -4.399 -2.559 1.00 64.56 83 SER A O 1
ATOM 666 N N . LEU A 1 84 ? 16.258 -3.377 -3.509 1.00 73.88 84 LEU A N 1
ATOM 667 C CA . LEU A 1 84 ? 16.306 -2.270 -2.558 1.00 73.88 84 LEU A CA 1
ATOM 668 C C . LEU A 1 84 ? 15.342 -1.171 -3.009 1.00 73.88 84 LEU A C 1
ATOM 670 O O . LEU A 1 84 ? 15.465 -0.625 -4.111 1.00 73.88 84 LEU A O 1
ATOM 674 N N . VAL A 1 85 ? 14.397 -0.846 -2.134 1.00 76.19 85 VAL A N 1
ATOM 675 C CA . VAL A 1 85 ? 13.346 0.143 -2.376 1.00 76.19 85 VAL A CA 1
ATOM 676 C C . VAL A 1 85 ? 13.435 1.208 -1.305 1.00 76.19 85 VAL A C 1
ATOM 678 O O . VAL A 1 85 ? 13.420 0.888 -0.117 1.00 76.19 85 VAL A O 1
ATOM 681 N N . GLY A 1 86 ? 13.512 2.465 -1.723 1.00 78.25 86 GLY A N 1
ATOM 682 C CA . GLY A 1 86 ? 13.456 3.605 -0.823 1.00 78.25 86 GLY A CA 1
ATOM 683 C C . GLY A 1 86 ? 12.258 4.486 -1.131 1.00 78.25 86 GLY A C 1
ATOM 684 O O . GLY A 1 86 ? 11.913 4.703 -2.293 1.00 78.25 86 GLY A O 1
ATOM 685 N N . ALA A 1 87 ? 11.640 5.013 -0.079 1.00 80.56 87 ALA A N 1
ATOM 686 C CA . ALA A 1 87 ? 10.647 6.068 -0.179 1.00 80.56 87 ALA A CA 1
ATOM 687 C C . ALA A 1 87 ? 11.126 7.299 0.593 1.00 80.56 87 ALA A C 1
ATOM 689 O O . ALA A 1 87 ? 11.487 7.221 1.765 1.00 80.56 87 ALA A O 1
ATOM 690 N N . GLU A 1 88 ? 11.107 8.433 -0.089 1.00 83.44 88 GLU A N 1
ATOM 691 C CA . GLU A 1 88 ? 11.116 9.768 0.500 1.00 83.44 88 GLU A CA 1
ATOM 692 C C . GLU A 1 88 ? 9.669 10.277 0.533 1.00 83.44 88 GLU A C 1
ATOM 694 O O . GLU A 1 88 ? 8.771 9.618 0.003 1.00 83.44 88 GLU A O 1
ATOM 699 N N . GLU A 1 89 ? 9.417 11.455 1.118 1.00 82.94 89 GLU A N 1
ATOM 700 C CA . GLU A 1 89 ? 8.042 11.932 1.308 1.00 82.94 89 GLU A CA 1
ATOM 701 C C . GLU A 1 89 ? 7.194 11.812 0.040 1.00 82.94 89 GLU A C 1
ATOM 703 O O . GLU A 1 89 ? 6.141 11.203 0.096 1.00 82.94 89 GLU A O 1
ATOM 708 N N . ARG A 1 90 ? 7.648 12.308 -1.114 1.00 87.81 90 ARG A N 1
ATOM 709 C CA . ARG A 1 90 ? 6.859 12.332 -2.364 1.00 87.81 90 ARG A CA 1
ATOM 710 C C . ARG A 1 90 ? 7.551 11.649 -3.541 1.00 87.81 90 ARG A C 1
ATOM 712 O O . ARG A 1 90 ? 7.335 11.991 -4.703 1.00 87.81 90 ARG A O 1
ATOM 719 N N . LYS A 1 91 ? 8.434 10.704 -3.241 1.00 88.88 91 LYS A N 1
ATOM 720 C CA . LYS A 1 91 ? 9.288 10.064 -4.237 1.00 88.88 91 LYS A CA 1
ATOM 721 C C . LYS A 1 91 ? 9.593 8.643 -3.809 1.00 88.88 91 LYS A C 1
ATOM 723 O O . LYS A 1 91 ? 9.949 8.403 -2.662 1.00 88.88 91 LYS A O 1
ATOM 728 N N . ILE A 1 92 ? 9.508 7.718 -4.752 1.00 85.00 92 ILE A N 1
ATOM 729 C CA . ILE A 1 92 ? 9.976 6.346 -4.573 1.00 85.00 92 ILE A CA 1
ATOM 730 C C . ILE A 1 92 ? 11.131 6.133 -5.532 1.00 85.00 92 ILE A C 1
ATOM 732 O O . ILE A 1 92 ? 11.055 6.519 -6.697 1.00 85.00 92 ILE A O 1
ATOM 736 N N . TRP A 1 93 ? 12.197 5.512 -5.053 1.00 86.00 93 TRP A N 1
ATOM 737 C CA . TRP A 1 93 ? 13.294 5.080 -5.896 1.00 86.00 93 TRP A CA 1
ATOM 738 C C . TRP A 1 93 ? 13.579 3.598 -5.700 1.00 86.00 93 TRP A C 1
ATOM 740 O O . TRP A 1 93 ? 13.406 3.030 -4.622 1.00 86.00 93 TRP A O 1
ATOM 750 N N . ILE A 1 94 ? 13.996 2.960 -6.786 1.00 83.38 94 ILE A N 1
ATOM 751 C CA . ILE A 1 94 ? 14.210 1.520 -6.860 1.00 83.38 94 ILE A CA 1
ATOM 752 C C . ILE A 1 94 ? 15.608 1.298 -7.420 1.00 83.38 94 ILE A C 1
ATOM 754 O O . ILE A 1 94 ? 15.904 1.719 -8.544 1.00 83.38 94 ILE A O 1
ATOM 758 N N . LYS A 1 95 ? 16.456 0.616 -6.644 1.00 80.25 95 LYS A N 1
ATOM 759 C CA . LYS A 1 95 ? 17.800 0.216 -7.062 1.00 80.25 95 LYS A CA 1
ATOM 760 C C . LYS A 1 95 ? 17.880 -1.303 -7.160 1.00 80.25 95 LYS A C 1
ATOM 762 O O . LYS A 1 95 ? 17.666 -2.022 -6.184 1.00 80.25 95 LYS A O 1
ATOM 767 N N . LYS A 1 96 ? 18.207 -1.792 -8.355 1.00 73.69 96 LYS A N 1
ATOM 768 C CA . LYS A 1 96 ? 18.369 -3.223 -8.621 1.00 73.69 96 LYS A CA 1
ATOM 769 C C . LYS A 1 96 ? 19.813 -3.654 -8.412 1.00 73.69 96 LYS A C 1
ATOM 771 O O . LYS A 1 96 ? 20.749 -2.931 -8.746 1.00 73.69 96 LYS A O 1
ATOM 776 N N . LYS A 1 97 ? 19.991 -4.879 -7.923 1.00 69.75 97 LYS A N 1
ATOM 777 C CA . LYS A 1 97 ? 21.299 -5.535 -7.916 1.00 69.75 97 LYS A CA 1
ATOM 778 C C . LYS A 1 97 ? 21.761 -5.739 -9.367 1.00 69.75 97 LYS A C 1
ATOM 780 O O . LYS A 1 97 ? 21.013 -6.284 -10.173 1.00 69.75 97 LYS A O 1
ATOM 785 N N . GLY A 1 98 ? 22.970 -5.283 -9.698 1.00 70.75 98 GLY A N 1
ATOM 786 C CA . GLY A 1 98 ? 23.567 -5.459 -11.029 1.00 70.75 98 GLY A CA 1
ATOM 787 C C . GLY A 1 98 ? 23.035 -4.532 -12.131 1.00 70.75 98 GLY A C 1
ATOM 788 O O . GLY A 1 98 ? 23.300 -4.790 -13.300 1.00 70.75 98 GLY A O 1
ATOM 789 N N . ARG A 1 99 ? 22.286 -3.471 -11.795 1.00 70.06 99 ARG A N 1
ATOM 790 C CA . ARG A 1 99 ? 21.984 -2.375 -12.730 1.00 70.06 99 ARG A CA 1
ATOM 791 C C . ARG A 1 99 ? 22.437 -1.044 -12.148 1.00 70.06 99 ARG A C 1
ATOM 793 O O . ARG A 1 99 ? 22.139 -0.750 -10.993 1.00 70.06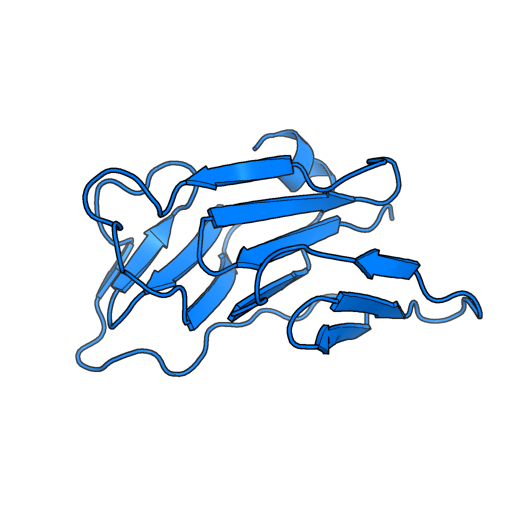 99 ARG A O 1
ATOM 800 N N . ASP A 1 100 ? 23.063 -0.224 -12.984 1.00 68.69 100 ASP A N 1
ATOM 801 C CA . ASP A 1 100 ? 23.503 1.120 -12.592 1.00 68.69 100 ASP A CA 1
ATOM 802 C C . ASP A 1 100 ? 22.351 2.130 -12.565 1.00 68.69 100 ASP A C 1
ATOM 804 O O . ASP A 1 100 ? 22.387 3.110 -11.823 1.00 68.69 100 ASP A O 1
ATOM 808 N N . GLN A 1 101 ? 21.289 1.880 -13.337 1.00 70.38 101 GLN A N 1
ATOM 809 C CA . GLN A 1 101 ? 20.143 2.780 -13.414 1.00 70.38 101 GLN A CA 1
ATOM 810 C C . GLN A 1 101 ? 19.150 2.568 -12.266 1.00 70.38 101 GLN A C 1
ATOM 812 O O . GLN A 1 101 ? 18.623 1.474 -12.047 1.00 70.38 101 GLN A O 1
ATOM 817 N N . GLN A 1 102 ? 18.850 3.670 -11.581 1.00 80.44 102 GLN A N 1
ATOM 818 C CA . GLN A 1 102 ? 17.794 3.790 -10.584 1.00 80.44 102 GLN A CA 1
ATOM 819 C C . GLN A 1 102 ? 16.488 4.212 -11.262 1.00 80.44 102 GLN A C 1
ATOM 821 O O . GLN A 1 102 ? 16.445 5.217 -11.970 1.00 80.44 102 GLN A O 1
ATOM 826 N N . THR A 1 103 ? 15.400 3.489 -11.000 1.00 83.31 103 THR A N 1
ATOM 827 C CA . THR A 1 103 ? 14.060 3.956 -11.387 1.00 83.31 103 THR A CA 1
ATOM 828 C C . THR A 1 103 ? 13.526 4.880 -10.306 1.00 83.31 103 THR A C 1
ATOM 830 O O . THR A 1 103 ? 13.628 4.555 -9.125 1.00 83.31 103 THR A O 1
ATOM 833 N N . THR A 1 104 ? 12.955 6.019 -10.695 1.00 86.88 104 THR A N 1
ATOM 834 C CA . THR A 1 104 ? 12.364 6.986 -9.763 1.00 86.88 104 THR A CA 1
ATOM 835 C C . THR A 1 104 ? 10.927 7.288 -10.167 1.00 86.88 104 THR A C 1
ATOM 837 O O . THR A 1 104 ? 10.649 7.534 -11.337 1.00 86.88 104 THR A O 1
ATOM 840 N N . ILE A 1 105 ? 10.027 7.282 -9.188 1.00 85.94 105 ILE A N 1
ATOM 841 C CA . ILE A 1 105 ? 8.607 7.592 -9.334 1.00 85.94 105 ILE A CA 1
ATOM 842 C C . ILE A 1 105 ? 8.323 8.826 -8.482 1.00 85.94 105 ILE A C 1
ATOM 844 O O . ILE A 1 105 ? 8.524 8.802 -7.266 1.00 85.94 105 ILE A O 1
ATOM 848 N N . PHE A 1 106 ? 7.854 9.895 -9.117 1.00 88.06 106 PHE A N 1
ATOM 849 C CA . PHE A 1 106 ? 7.419 11.112 -8.435 1.00 88.06 106 PHE A CA 1
ATOM 850 C C . PHE A 1 106 ? 5.926 11.043 -8.133 1.00 88.06 106 PHE A C 1
ATOM 852 O O . PHE A 1 106 ? 5.141 10.565 -8.953 1.00 88.06 106 PHE A O 1
ATOM 859 N N . LEU A 1 107 ? 5.541 11.506 -6.946 1.00 87.81 107 LEU A N 1
ATOM 860 C CA . LEU A 1 107 ? 4.183 11.392 -6.428 1.00 87.81 107 LEU A CA 1
ATOM 861 C C . LEU A 1 107 ? 3.671 12.754 -5.964 1.00 87.81 107 LEU A C 1
ATOM 863 O O . LEU A 1 107 ? 4.410 13.574 -5.431 1.00 87.81 107 LEU A O 1
ATOM 867 N N . GLU A 1 108 ? 2.370 12.978 -6.105 1.00 87.75 108 GLU A N 1
ATOM 868 C CA . GLU A 1 108 ? 1.726 14.188 -5.579 1.00 87.75 108 GLU A CA 1
ATOM 869 C C . GLU A 1 108 ? 1.523 14.126 -4.057 1.00 87.75 108 GLU A C 1
ATOM 871 O O . GLU A 1 108 ? 1.445 15.156 -3.384 1.00 87.75 108 GLU A O 1
ATOM 876 N N . LYS A 1 109 ? 1.413 12.911 -3.507 1.00 89.19 109 LYS A N 1
ATOM 877 C CA . LYS A 1 109 ? 1.043 12.640 -2.113 1.00 89.19 109 LYS A CA 1
ATOM 878 C C . LYS A 1 109 ? 2.172 11.974 -1.348 1.00 89.19 109 LYS A C 1
ATOM 880 O O . LYS A 1 109 ? 3.019 11.304 -1.939 1.00 89.19 109 LYS A O 1
ATOM 885 N N . LYS A 1 110 ? 2.149 12.153 -0.023 1.00 90.50 110 LYS A N 1
ATOM 886 C CA . LYS A 1 110 ? 3.168 11.590 0.855 1.00 90.50 110 LYS A CA 1
ATOM 887 C C . LYS A 1 110 ? 3.068 10.064 0.908 1.00 90.50 110 LYS A C 1
ATOM 889 O O . LYS A 1 110 ? 1.976 9.553 1.143 1.00 90.50 110 LYS A O 1
ATOM 894 N N . VAL A 1 111 ? 4.183 9.356 0.730 1.00 87.44 111 VAL A N 1
ATOM 895 C CA . VAL A 1 111 ? 4.288 7.904 0.922 1.00 87.44 111 VAL A CA 1
ATOM 896 C C . VAL A 1 111 ? 4.275 7.593 2.413 1.00 87.44 111 VAL A C 1
ATOM 898 O O . VAL A 1 111 ? 4.992 8.217 3.196 1.00 87.44 111 VAL A O 1
ATOM 901 N N . THR A 1 112 ? 3.458 6.623 2.817 1.00 90.19 112 THR A N 1
ATOM 902 C CA . THR A 1 112 ? 3.339 6.215 4.224 1.00 90.19 112 THR A CA 1
ATOM 903 C C . THR A 1 112 ? 3.726 4.763 4.473 1.00 90.19 112 THR A C 1
ATOM 905 O O . THR A 1 112 ? 4.083 4.438 5.600 1.00 90.19 112 THR A O 1
ATOM 908 N N . ALA A 1 113 ? 3.689 3.912 3.445 1.00 89.31 113 ALA A N 1
ATOM 909 C CA . ALA A 1 113 ? 4.153 2.527 3.491 1.00 89.31 113 ALA A CA 1
ATOM 910 C C . ALA A 1 113 ? 4.461 2.008 2.077 1.00 89.31 113 ALA A C 1
ATOM 912 O O . ALA A 1 113 ? 3.937 2.540 1.096 1.00 89.31 113 ALA A O 1
ATOM 913 N N . LEU A 1 114 ? 5.277 0.958 1.963 1.00 88.25 114 LEU A N 1
ATOM 914 C CA . LEU A 1 114 ? 5.615 0.319 0.688 1.00 88.25 114 LEU A CA 1
ATOM 915 C C . LEU A 1 114 ? 5.843 -1.185 0.859 1.00 88.25 114 LEU A C 1
ATOM 917 O O . LEU A 1 114 ? 6.297 -1.626 1.912 1.00 88.25 114 LEU A O 1
ATOM 921 N N . ALA A 1 115 ? 5.569 -1.946 -0.197 1.00 86.81 115 ALA A N 1
ATOM 922 C CA . ALA A 1 115 ? 5.834 -3.374 -0.284 1.00 86.81 115 ALA A CA 1
ATOM 923 C C . ALA A 1 115 ? 6.376 -3.729 -1.675 1.00 86.81 115 ALA A C 1
ATOM 925 O O . ALA A 1 115 ? 5.873 -3.252 -2.697 1.00 86.81 115 ALA A O 1
ATOM 926 N N . SER A 1 116 ? 7.388 -4.596 -1.715 1.00 82.94 116 SER A N 1
ATOM 927 C CA . SER A 1 116 ? 7.805 -5.257 -2.955 1.00 82.94 116 SER A CA 1
ATOM 928 C C . SER A 1 116 ? 6.815 -6.375 -3.267 1.00 82.94 116 SER A C 1
ATOM 930 O O . SER A 1 116 ? 6.574 -7.228 -2.416 1.00 82.94 116 SER A O 1
ATOM 932 N N . VAL A 1 117 ? 6.257 -6.390 -4.479 1.00 82.31 117 VAL A N 1
ATOM 933 C CA . VAL A 1 117 ? 5.197 -7.336 -4.865 1.00 82.31 117 VAL A CA 1
ATOM 934 C C . VAL A 1 117 ? 5.513 -7.955 -6.231 1.00 82.31 117 VAL A C 1
ATOM 936 O O . VAL A 1 117 ? 5.910 -7.230 -7.150 1.00 82.31 117 VAL A O 1
ATOM 939 N N . PRO A 1 118 ? 5.339 -9.278 -6.422 1.00 83.75 118 PRO A N 1
ATOM 940 C CA . PRO A 1 118 ? 5.466 -9.898 -7.733 1.00 83.75 118 PRO A CA 1
ATOM 941 C C . PRO A 1 118 ? 4.510 -9.274 -8.754 1.00 83.75 118 PRO A C 1
ATOM 943 O O . PRO A 1 118 ? 3.331 -9.053 -8.488 1.00 83.75 118 PRO A O 1
ATOM 946 N N . VAL A 1 119 ? 5.003 -9.021 -9.966 1.00 83.69 119 VAL A N 1
ATOM 947 C CA . VAL A 1 119 ? 4.223 -8.302 -10.988 1.00 83.69 119 VAL A CA 1
ATOM 948 C C . VAL A 1 119 ? 2.958 -9.037 -11.415 1.00 83.69 119 VAL A C 1
ATOM 950 O O . VAL A 1 119 ? 1.971 -8.375 -11.717 1.00 83.69 119 VAL A O 1
ATOM 953 N N . TYR A 1 120 ? 2.963 -10.374 -11.451 1.00 82.25 120 TYR A N 1
ATOM 954 C CA . TYR A 1 120 ? 1.762 -11.139 -11.813 1.00 82.25 120 TYR A CA 1
ATOM 955 C C . TYR A 1 120 ? 0.600 -10.824 -10.862 1.00 82.25 120 TYR A C 1
ATOM 957 O O . TYR A 1 120 ? -0.509 -10.587 -11.315 1.00 82.25 120 TYR A O 1
ATOM 965 N N . GLN A 1 121 ? 0.897 -10.668 -9.576 1.00 81.06 121 GLN A N 1
ATOM 966 C CA . GLN A 1 121 ? -0.079 -10.356 -8.542 1.00 81.06 121 GLN A CA 1
ATOM 967 C C . GLN A 1 121 ? -0.602 -8.928 -8.663 1.00 81.06 121 GLN A C 1
ATOM 969 O O . GLN A 1 121 ? -1.795 -8.688 -8.557 1.00 81.06 121 GLN A O 1
ATOM 974 N N . LEU A 1 122 ? 0.272 -7.967 -8.983 1.00 82.56 122 LEU A N 1
ATOM 975 C CA . LEU A 1 122 ? -0.148 -6.581 -9.215 1.00 82.56 122 LEU A CA 1
ATOM 976 C C . LEU A 1 122 ? -1.053 -6.407 -10.438 1.00 82.56 122 LEU A C 1
ATOM 978 O O . LEU A 1 122 ? -1.775 -5.413 -10.503 1.00 82.56 122 LEU A O 1
ATOM 982 N N . LYS A 1 123 ? -0.976 -7.310 -11.422 1.00 82.69 123 LYS A N 1
ATOM 983 C CA . LYS A 1 123 ? -1.831 -7.284 -12.618 1.00 82.69 123 LYS A CA 1
ATOM 984 C C . LYS A 1 123 ? -3.252 -7.772 -12.341 1.00 82.69 123 LYS A C 1
ATOM 986 O O . LYS A 1 123 ? -4.148 -7.395 -13.085 1.00 82.69 123 LYS A O 1
ATOM 991 N N . GLU A 1 124 ? -3.432 -8.589 -11.309 1.00 83.38 124 GLU A N 1
ATOM 992 C CA . GLU A 1 124 ? -4.727 -9.157 -10.911 1.00 83.38 124 GLU A CA 1
ATOM 993 C C . GLU A 1 124 ? -5.527 -8.225 -9.982 1.00 83.38 124 GLU A C 1
ATOM 995 O O . GLU A 1 124 ? -6.720 -8.444 -9.787 1.00 83.38 124 GLU A O 1
ATOM 1000 N N . LEU A 1 125 ? -4.879 -7.177 -9.451 1.00 79.56 125 LEU A N 1
ATOM 1001 C CA . LEU A 1 125 ? -5.485 -6.127 -8.617 1.00 79.56 125 LEU A CA 1
ATOM 1002 C C . LEU A 1 125 ? -6.234 -5.054 -9.415 1.00 79.56 125 LEU A C 1
ATOM 1004 O O . LEU A 1 125 ? -5.940 -4.874 -10.624 1.00 79.56 125 LEU A O 1
#

Secondary structure (DSSP, 8-state):
---EEEEEETTEEEEEETT-SSPEEEEESSSGGGTT--EEEEEEETTEEEEEETTEEEESS-TTS-SEE-SS--S-B----SSEEEEETTEEEEE-TT-SPPEEEE-SS-EEEEEE--HHHHHH-

Sequence (125 aa):
SMYGIAFATENGIYAWYENLSKPRKIFDLERGKFRRKRITGLALVEGKLVFSTGREIYQVENPQEPLITSDRSLQALAQSGDSLVGAEERKIWIKKKGRDQQTTIFLEKKVTALASVPVYQLKEL

Organism: NCBI:txid412755

Foldseek 3Di:
DWWKKWFDFQFAIWIDTPPDPAIDGLGGQCDDPNNRWDWQEWEQDPLFTWTFTWQFIATSVDRPDGPDGHPGGDNYYEDDDQWDWDFDQFKIWTDHDPDPDIDMHGHPGGINYMYTDDVVSSVVD

Radius of gyration: 13.97 Å; chains: 1; bounding box: 40×30×39 Å

pLDDT: mean 85.1, std 8.94, range [54.97, 95.75]